Protein AF-A0A024TA11-F1 (afdb_monomer_lite)

Foldseek 3Di:
DDDDPDDDDDDDDPDDDPDDPPDPPPPPDDDPVPPDDDDPPVCRVVVVVVVVVVVVVCVVVPDPPDDDPDDDPVVVVVLVPADADVPRHGDDPVVVVVVVVVVVVVVVVVVVVVVVPPD

InterPro domains:
  IPR001289 Nuclear transcription factor Y subunit A [PF02045] (14-103)
  IPR001289 Nuclear transcription factor Y subunit A [PR00616] (36-58)
  IPR001289 Nuclear transcription factor Y subunit A [PR00616] (67-90)
  IPR001289 Nuclear transcription factor Y subunit A [PS51152] (33-93)
  IPR001289 Nuclear transcription factor Y subunit A [PTHR12632] (4-98)
  IPR001289 Nuclear transcription factor Y subunit A [SM00521] (32-93)

Sequence (119 aa):
MYGNGMMIMPPYMMHSQAMFSRMPLPGGGEMVEEEPVYVNAKQYHRIMVRRQQRAKLEAKLGNARQRKAFLHASRHKHAMRRPRGPGGRFLTKEEIAALDREEAMAAAAHTGSDKEKIV

Structure (mmCIF, N/CA/C/O backbone):
data_AF-A0A024TA11-F1
#
_entry.id   AF-A0A024TA11-F1
#
loop_
_atom_site.group_PDB
_atom_site.id
_atom_site.type_symbol
_atom_site.label_atom_id
_atom_site.label_alt_id
_atom_site.label_comp_id
_atom_site.label_asym_id
_atom_site.label_entity_id
_atom_site.label_seq_id
_atom_site.pdbx_PDB_ins_code
_atom_site.Cartn_x
_atom_site.Cartn_y
_atom_site.Cartn_z
_atom_site.occupancy
_atom_site.B_iso_or_equiv
_atom_site.auth_seq_id
_atom_site.auth_comp_id
_atom_site.auth_asym_id
_atom_site.auth_atom_id
_atom_site.pdbx_PDB_model_num
ATOM 1 N N . MET A 1 1 ? 36.383 -23.263 41.596 1.00 44.88 1 MET A N 1
ATOM 2 C CA . MET A 1 1 ? 35.791 -24.600 41.400 1.00 44.88 1 MET A CA 1
ATOM 3 C C . MET A 1 1 ? 35.291 -24.666 39.963 1.00 44.88 1 MET A C 1
ATOM 5 O O . MET A 1 1 ? 34.337 -23.979 39.641 1.00 44.88 1 MET A O 1
ATOM 9 N N . TYR A 1 2 ? 36.102 -25.336 39.136 1.00 45.59 2 TYR A N 1
ATOM 10 C CA . TYR A 1 2 ? 35.964 -25.862 37.761 1.00 45.59 2 TYR A CA 1
ATOM 11 C C . TYR A 1 2 ? 34.614 -25.640 37.039 1.00 45.59 2 TYR A C 1
ATOM 13 O O . TYR A 1 2 ? 33.568 -25.847 37.630 1.00 45.59 2 TYR A O 1
ATOM 21 N N . GLY A 1 3 ? 34.525 -25.257 35.763 1.00 46.50 3 GLY A N 1
ATOM 22 C CA . GLY A 1 3 ? 35.442 -25.473 34.644 1.00 46.50 3 GLY A CA 1
ATOM 23 C C . GLY A 1 3 ? 34.775 -26.364 33.579 1.00 46.50 3 GLY A C 1
ATOM 24 O O . GLY A 1 3 ? 34.447 -27.504 33.870 1.00 46.50 3 GLY A O 1
ATOM 25 N N . ASN A 1 4 ? 34.656 -25.831 32.356 1.00 45.31 4 ASN A N 1
ATOM 26 C CA . ASN A 1 4 ? 34.521 -26.504 31.052 1.00 45.31 4 ASN A CA 1
ATOM 27 C C . ASN A 1 4 ? 33.249 -27.289 30.663 1.00 45.31 4 ASN A C 1
ATOM 29 O O . ASN A 1 4 ? 33.012 -28.413 31.085 1.00 45.31 4 ASN A O 1
ATOM 33 N N . GLY A 1 5 ? 32.583 -26.752 29.632 1.00 44.59 5 GLY A N 1
ATOM 34 C CA . GLY A 1 5 ? 31.814 -27.486 28.619 1.00 44.59 5 GLY A CA 1
ATOM 35 C C . GLY A 1 5 ? 32.224 -27.042 27.208 1.00 44.59 5 GLY A C 1
ATOM 36 O O . GLY A 1 5 ? 31.391 -26.617 26.416 1.00 44.59 5 GLY A O 1
ATOM 37 N N . MET A 1 6 ? 33.534 -27.053 26.940 1.00 45.78 6 MET A N 1
ATOM 38 C CA . MET A 1 6 ? 34.145 -26.804 25.631 1.00 45.78 6 MET A CA 1
ATOM 39 C C . MET A 1 6 ? 33.762 -27.952 24.679 1.00 45.78 6 MET A C 1
ATOM 41 O O . MET A 1 6 ? 34.225 -29.076 24.867 1.00 45.78 6 MET A O 1
ATOM 45 N N . MET A 1 7 ? 32.926 -27.699 23.665 1.00 49.62 7 MET A N 1
ATOM 46 C CA . MET A 1 7 ? 32.735 -28.649 22.562 1.00 49.62 7 MET A CA 1
ATOM 47 C C . MET A 1 7 ? 33.995 -28.665 21.694 1.00 49.62 7 MET A C 1
ATOM 49 O O . MET A 1 7 ? 34.288 -27.720 20.964 1.00 49.62 7 MET A O 1
ATOM 53 N N . ILE A 1 8 ? 34.736 -29.763 21.801 1.00 59.53 8 ILE A N 1
ATOM 54 C CA . ILE A 1 8 ? 35.884 -30.111 20.971 1.00 59.53 8 ILE A CA 1
ATOM 55 C C . ILE A 1 8 ? 35.341 -30.674 19.650 1.00 59.53 8 ILE A C 1
ATOM 57 O O . ILE A 1 8 ? 34.831 -31.791 19.614 1.00 59.53 8 ILE A O 1
ATOM 61 N N . MET A 1 9 ? 35.434 -29.902 18.566 1.00 56.62 9 MET A N 1
ATOM 62 C CA . MET A 1 9 ? 35.312 -30.428 17.201 1.00 56.62 9 MET A CA 1
ATOM 63 C C . MET A 1 9 ? 36.672 -31.011 16.783 1.00 56.62 9 MET A C 1
ATOM 65 O O . MET A 1 9 ? 37.667 -30.284 16.853 1.00 56.62 9 MET A O 1
ATOM 69 N N . PRO A 1 10 ? 36.766 -32.293 16.376 1.00 57.34 10 PRO A N 1
ATOM 70 C CA . PRO A 1 10 ? 38.031 -32.878 15.966 1.00 57.34 10 PRO A CA 1
ATOM 71 C C . PRO A 1 10 ? 38.489 -32.340 14.599 1.00 57.34 10 PRO A C 1
ATOM 73 O O . PRO A 1 10 ? 37.654 -32.040 13.742 1.00 57.34 10 PRO A O 1
ATOM 76 N N . PRO A 1 11 ? 39.811 -32.246 14.369 1.00 57.31 11 PRO A N 1
ATOM 77 C CA . PRO A 1 11 ? 40.395 -31.530 13.250 1.00 57.31 11 PRO A CA 1
ATOM 78 C C . PRO A 1 11 ? 40.845 -32.504 12.156 1.00 57.31 11 PRO A C 1
ATOM 80 O O . PRO A 1 11 ? 41.817 -33.230 12.329 1.00 57.31 11 PRO A O 1
ATOM 83 N N . TYR A 1 12 ? 40.195 -32.483 10.998 1.00 57.19 12 TYR A N 1
ATOM 84 C CA . TYR A 1 12 ? 40.871 -32.758 9.731 1.00 57.19 12 TYR A CA 1
ATOM 85 C C . TYR A 1 12 ? 40.058 -32.141 8.592 1.00 57.19 12 TYR A C 1
ATOM 87 O O . TYR A 1 12 ? 38.910 -32.495 8.372 1.00 57.19 12 TYR A O 1
ATOM 95 N N . MET A 1 13 ? 40.670 -31.150 7.946 1.00 55.53 13 MET A N 1
ATOM 96 C CA . MET A 1 13 ? 40.450 -30.602 6.597 1.00 55.53 13 MET A CA 1
ATOM 97 C C . MET A 1 13 ? 40.959 -29.146 6.593 1.00 55.53 13 MET A C 1
ATOM 99 O O . MET A 1 13 ? 40.252 -28.207 6.252 1.00 55.53 13 MET A O 1
ATOM 103 N N . MET A 1 14 ? 42.233 -28.950 6.967 1.00 52.94 14 MET A N 1
ATOM 104 C CA . MET A 1 14 ? 43.030 -27.901 6.329 1.00 52.94 14 MET A CA 1
ATOM 105 C C . MET A 1 14 ? 43.464 -28.461 4.979 1.00 52.94 14 MET A C 1
ATOM 107 O O . MET A 1 14 ? 44.432 -29.209 4.914 1.00 52.94 14 MET A O 1
ATOM 111 N N . HIS A 1 15 ? 42.750 -28.114 3.915 1.00 48.31 15 HIS A N 1
ATOM 112 C CA . HIS A 1 15 ? 43.336 -28.079 2.584 1.00 48.31 15 HIS A CA 1
ATOM 113 C C . HIS A 1 15 ? 42.946 -26.763 1.916 1.00 48.31 15 HIS A C 1
ATOM 115 O O . HIS A 1 15 ? 41.808 -26.548 1.515 1.00 48.31 15 HIS A O 1
ATOM 121 N N . SER A 1 16 ? 43.979 -25.929 1.796 1.00 51.56 16 SER A N 1
ATOM 122 C CA . SER A 1 16 ? 44.259 -25.039 0.669 1.00 51.56 16 SER A CA 1
ATOM 123 C C . SER A 1 16 ? 43.421 -23.765 0.471 1.00 51.56 16 SER A C 1
ATOM 125 O O . SER A 1 16 ? 42.220 -23.787 0.234 1.00 51.56 16 SER A O 1
ATOM 127 N N . GLN A 1 17 ? 44.174 -22.658 0.449 1.00 46.00 17 GLN A N 1
ATOM 128 C CA . GLN A 1 17 ? 43.888 -21.332 -0.108 1.00 46.00 17 GLN A CA 1
ATOM 129 C C . GLN A 1 17 ? 42.929 -20.391 0.646 1.00 46.00 17 GLN A C 1
ATOM 131 O O . GLN A 1 17 ? 41.815 -20.090 0.225 1.00 46.00 17 GLN A O 1
ATOM 136 N N . ALA A 1 18 ? 43.485 -19.713 1.653 1.00 52.66 18 ALA A N 1
ATOM 137 C CA . ALA A 1 18 ? 43.263 -18.276 1.789 1.00 52.66 18 ALA A CA 1
ATOM 138 C C . ALA A 1 18 ? 44.078 -17.555 0.700 1.00 52.66 18 ALA A C 1
ATOM 140 O O . ALA A 1 18 ? 45.277 -17.402 0.886 1.00 52.66 18 ALA A O 1
ATOM 141 N N . MET A 1 19 ? 43.467 -17.160 -0.428 1.00 49.72 19 MET A N 1
ATOM 142 C CA . MET A 1 19 ? 44.061 -16.215 -1.404 1.00 49.72 19 MET A CA 1
ATOM 143 C C . MET A 1 19 ? 43.034 -15.467 -2.272 1.00 49.72 19 MET A C 1
ATOM 145 O O . MET A 1 19 ? 43.355 -15.030 -3.370 1.00 49.72 19 MET A O 1
ATOM 149 N N . PHE A 1 20 ? 41.811 -15.234 -1.794 1.00 46.00 20 PHE A N 1
ATOM 150 C CA . PHE A 1 20 ? 40.923 -14.284 -2.473 1.00 46.00 20 PHE A CA 1
ATOM 151 C C . PHE A 1 20 ? 40.394 -13.254 -1.483 1.00 46.00 20 PHE A C 1
ATOM 153 O O . PHE A 1 20 ? 39.227 -13.260 -1.096 1.00 46.00 20 PHE A O 1
ATOM 160 N N . SER A 1 21 ? 41.275 -12.319 -1.105 1.00 46.00 21 SER A N 1
ATOM 161 C CA . SER A 1 21 ? 40.831 -10.944 -0.878 1.00 46.00 21 SER A CA 1
ATOM 162 C C . SER A 1 21 ? 39.932 -10.579 -2.052 1.00 46.00 21 SER A C 1
ATOM 164 O O . SER A 1 21 ? 40.380 -10.610 -3.199 1.00 46.00 21 SER A O 1
ATOM 166 N N . ARG A 1 22 ? 38.653 -10.294 -1.789 1.00 53.09 22 ARG A N 1
ATOM 167 C CA . ARG A 1 22 ? 37.758 -9.710 -2.790 1.00 53.09 22 ARG A CA 1
ATOM 168 C C . ARG A 1 22 ? 38.334 -8.351 -3.162 1.00 53.09 22 ARG A C 1
ATOM 170 O O . ARG A 1 22 ? 38.061 -7.351 -2.506 1.00 53.09 22 ARG A O 1
ATOM 177 N N . MET A 1 23 ? 39.181 -8.348 -4.182 1.00 58.03 23 MET A N 1
ATOM 178 C CA . MET A 1 23 ? 39.627 -7.149 -4.858 1.00 58.03 23 MET A CA 1
ATOM 179 C C . MET A 1 23 ? 38.356 -6.431 -5.333 1.00 58.03 23 MET A C 1
ATOM 181 O O . MET A 1 23 ? 37.511 -7.077 -5.965 1.00 58.03 23 MET A O 1
ATOM 185 N N . PRO A 1 24 ? 38.142 -5.150 -4.993 1.00 53.91 24 PRO A N 1
ATOM 186 C CA . PRO A 1 24 ? 37.072 -4.397 -5.615 1.00 53.91 24 PRO A CA 1
ATOM 187 C C . PRO A 1 24 ? 37.418 -4.331 -7.101 1.00 53.91 24 PRO A C 1
ATOM 189 O O . PRO A 1 24 ? 38.430 -3.746 -7.483 1.00 53.91 24 PRO A O 1
ATOM 192 N N . LEU A 1 25 ? 36.623 -5.024 -7.917 1.00 54.84 25 LEU A N 1
ATOM 193 C CA . LEU A 1 25 ? 36.731 -4.992 -9.369 1.00 54.84 25 LEU A CA 1
ATOM 194 C C . LEU A 1 25 ? 36.813 -3.523 -9.822 1.00 54.84 25 LEU A C 1
ATOM 196 O O . LEU A 1 25 ? 35.896 -2.754 -9.509 1.00 54.84 25 LEU A O 1
ATOM 200 N N . PRO A 1 26 ? 37.872 -3.116 -10.548 1.00 48.50 26 PRO A N 1
ATOM 201 C CA . PRO A 1 26 ? 37.914 -1.822 -11.207 1.00 48.50 26 PRO A CA 1
ATOM 202 C C . PRO A 1 26 ? 36.966 -1.899 -12.407 1.00 48.50 26 PRO A C 1
ATOM 204 O O . PRO A 1 26 ? 37.343 -2.244 -13.517 1.00 48.50 26 PRO A O 1
ATOM 207 N N . GLY A 1 27 ? 35.689 -1.667 -12.130 1.00 49.38 27 GLY A N 1
ATOM 208 C CA . GLY A 1 27 ? 34.593 -1.683 -13.097 1.00 49.38 27 GLY A CA 1
ATOM 209 C C . GLY A 1 27 ? 33.418 -0.879 -12.559 1.00 49.38 27 GLY A C 1
ATOM 210 O O . GLY A 1 27 ? 32.260 -1.280 -12.660 1.00 49.38 27 GLY A O 1
ATOM 211 N N . GLY A 1 28 ? 33.734 0.224 -11.878 1.00 47.22 28 GLY A N 1
ATOM 212 C CA . GLY A 1 28 ? 32.766 1.206 -11.427 1.00 47.22 28 GLY A CA 1
ATOM 213 C C . GLY A 1 28 ? 32.187 1.935 -12.629 1.00 47.22 28 GLY A C 1
ATOM 214 O O . GLY A 1 28 ? 32.701 2.970 -13.022 1.00 47.22 28 GLY A O 1
ATOM 215 N N . GLY A 1 29 ? 31.103 1.384 -13.170 1.00 50.97 29 GLY A N 1
ATOM 216 C CA . GLY A 1 29 ? 30.192 2.092 -14.056 1.00 50.97 29 GLY A CA 1
ATOM 217 C C . GLY A 1 29 ? 30.607 2.111 -15.515 1.00 50.97 29 GLY A C 1
ATOM 218 O O . GLY A 1 29 ? 31.027 3.141 -16.000 1.00 50.97 29 GLY A O 1
ATOM 219 N N . GLU A 1 30 ? 30.368 1.020 -16.232 1.00 45.06 30 GLU A N 1
ATOM 220 C CA . GLU A 1 30 ? 30.026 1.059 -17.654 1.00 45.06 30 GLU A CA 1
ATOM 221 C C . GLU A 1 30 ? 29.525 -0.330 -18.047 1.00 45.06 30 GLU A C 1
ATOM 223 O O . GLU A 1 30 ? 30.221 -1.319 -17.864 1.00 45.06 30 GLU A O 1
ATOM 228 N N . MET A 1 31 ? 28.256 -0.390 -18.463 1.00 44.59 31 MET A N 1
ATOM 229 C CA . MET A 1 31 ? 27.666 -1.444 -19.293 1.00 44.59 31 MET A CA 1
ATOM 230 C C . MET A 1 31 ? 28.273 -2.842 -19.087 1.00 44.59 31 MET A C 1
ATOM 232 O O . MET A 1 31 ? 29.079 -3.296 -19.891 1.00 44.59 31 MET A O 1
ATOM 236 N N . VAL A 1 32 ? 27.837 -3.564 -18.048 1.00 49.38 32 VAL A N 1
ATOM 237 C CA . VAL A 1 32 ? 27.921 -5.028 -18.108 1.00 49.38 32 VAL A CA 1
ATOM 238 C C . VAL A 1 32 ? 27.118 -5.415 -19.347 1.00 49.38 32 VAL A C 1
ATOM 240 O O . VAL A 1 32 ? 25.889 -5.306 -19.338 1.00 49.38 32 VAL A O 1
ATOM 243 N N . GLU A 1 33 ? 27.807 -5.769 -20.431 1.00 53.03 33 GLU A N 1
ATOM 244 C CA . GLU A 1 33 ? 27.232 -6.501 -21.554 1.00 53.03 33 GLU A CA 1
ATOM 245 C C . GLU A 1 33 ? 26.778 -7.848 -20.986 1.00 53.03 33 GLU A C 1
ATOM 247 O O . GLU A 1 33 ? 27.498 -8.841 -20.986 1.00 53.03 33 GLU A O 1
ATOM 252 N N . GLU A 1 34 ? 25.599 -7.832 -20.360 1.00 57.03 34 GLU A N 1
ATOM 253 C CA . GLU A 1 34 ? 24.873 -9.017 -19.931 1.00 57.03 34 GLU A CA 1
ATOM 254 C C . GLU A 1 34 ? 24.704 -9.853 -21.200 1.00 57.03 34 GLU A C 1
ATOM 256 O O . GLU A 1 34 ? 24.037 -9.410 -22.139 1.00 57.03 34 GLU A O 1
ATOM 261 N N . GLU A 1 35 ? 25.386 -11.002 -21.246 1.00 58.50 35 GLU A N 1
ATOM 262 C CA . GLU A 1 35 ? 25.350 -11.960 -22.352 1.00 58.50 35 GLU A CA 1
ATOM 263 C C . GLU A 1 35 ? 23.914 -12.042 -22.904 1.00 58.50 35 GLU A C 1
ATOM 265 O O . GLU A 1 35 ? 22.984 -12.225 -22.104 1.00 58.50 35 GLU A O 1
ATOM 270 N N . PRO A 1 36 ? 23.672 -11.844 -24.219 1.00 72.19 36 PRO A N 1
ATOM 271 C CA . PRO A 1 36 ? 22.312 -11.743 -24.724 1.00 72.19 36 PRO A CA 1
ATOM 272 C C . PRO A 1 36 ? 21.582 -13.070 -24.520 1.00 72.19 36 PRO A C 1
ATOM 274 O O . PRO A 1 36 ? 21.702 -14.005 -25.310 1.00 72.19 36 PRO A O 1
ATOM 277 N N . VAL A 1 37 ? 20.780 -13.148 -23.459 1.00 74.81 37 VAL A N 1
ATOM 278 C CA . VAL A 1 37 ? 19.812 -14.227 -23.284 1.00 74.81 37 VAL A CA 1
ATOM 279 C C . VAL A 1 37 ? 18.916 -14.204 -24.514 1.00 74.81 37 VAL A C 1
ATOM 281 O O . VAL A 1 37 ? 18.319 -13.168 -24.827 1.00 74.81 37 VAL A O 1
ATOM 284 N N . TYR A 1 38 ? 18.829 -15.328 -25.225 1.00 86.81 38 TYR A N 1
ATOM 285 C CA . TYR A 1 38 ? 17.957 -15.422 -26.386 1.00 86.81 38 TYR A CA 1
ATOM 286 C C . TYR A 1 38 ? 16.512 -15.198 -25.937 1.00 86.81 38 TYR A C 1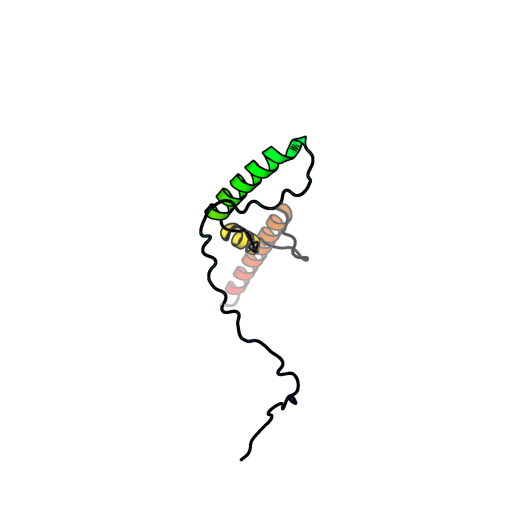
ATOM 288 O O . TYR A 1 38 ? 15.915 -15.990 -25.208 1.00 86.81 38 TYR A O 1
ATOM 296 N N . VAL A 1 39 ? 15.969 -14.059 -26.348 1.00 91.62 39 VAL A N 1
ATOM 297 C CA . VAL A 1 39 ? 14.595 -13.642 -26.084 1.00 91.62 39 VAL A CA 1
ATOM 298 C C . VAL A 1 39 ? 13.858 -13.507 -27.407 1.00 91.62 39 VAL A C 1
ATOM 300 O O . VAL A 1 39 ? 14.440 -13.594 -28.486 1.00 91.62 39 VAL A O 1
ATOM 303 N N . ASN A 1 40 ? 12.554 -13.252 -27.344 1.00 94.19 40 ASN A N 1
ATOM 304 C CA . ASN A 1 40 ? 11.779 -12.973 -28.544 1.00 94.19 40 ASN A CA 1
ATOM 305 C C . ASN A 1 40 ? 12.383 -11.782 -29.312 1.00 94.19 40 ASN A C 1
ATOM 307 O O . ASN A 1 40 ? 12.540 -10.689 -28.756 1.00 94.19 40 ASN A O 1
ATOM 311 N N . ALA A 1 41 ? 12.651 -11.987 -30.604 1.00 90.00 41 ALA A N 1
ATOM 312 C CA . ALA A 1 41 ? 13.251 -10.995 -31.491 1.00 90.00 41 ALA A CA 1
ATOM 313 C C . ALA A 1 41 ? 12.527 -9.636 -31.459 1.00 90.00 41 ALA A C 1
ATOM 315 O O . ALA A 1 41 ? 13.165 -8.586 -31.474 1.00 90.00 41 ALA A O 1
ATOM 316 N N . LYS A 1 42 ? 11.194 -9.630 -31.321 1.00 95.19 42 LYS A N 1
ATOM 317 C CA . LYS A 1 42 ? 10.393 -8.393 -31.272 1.00 95.19 42 LYS A CA 1
ATOM 318 C C . LYS A 1 42 ? 10.551 -7.608 -29.967 1.00 95.19 42 LYS A C 1
ATOM 320 O O . LYS A 1 42 ? 10.159 -6.446 -29.898 1.00 95.19 42 LYS A O 1
ATOM 325 N N . GLN A 1 43 ? 11.067 -8.235 -28.912 1.00 94.25 43 GLN A N 1
ATOM 326 C CA . GLN A 1 43 ? 11.075 -7.673 -27.562 1.00 94.25 43 GLN A CA 1
ATOM 327 C C . GLN A 1 43 ? 12.462 -7.228 -27.095 1.00 94.25 43 GLN A C 1
ATOM 329 O O . GLN A 1 43 ? 12.529 -6.377 -26.210 1.00 94.25 43 GLN A O 1
ATOM 334 N N . TYR A 1 44 ? 13.545 -7.745 -27.688 1.00 93.19 44 TYR A N 1
ATOM 335 C CA . TYR A 1 44 ? 14.930 -7.532 -27.240 1.00 93.19 44 TYR A CA 1
ATOM 336 C C . TYR A 1 44 ? 15.247 -6.068 -26.889 1.00 93.19 44 TYR A C 1
ATOM 338 O O . TYR A 1 44 ? 15.554 -5.742 -25.739 1.00 93.19 44 TYR A O 1
ATOM 346 N N . HIS A 1 45 ? 15.056 -5.155 -27.845 1.00 93.06 45 HIS A N 1
ATOM 347 C CA . HIS A 1 45 ? 15.353 -3.737 -27.642 1.00 93.06 45 HIS A CA 1
ATOM 348 C C . HIS A 1 45 ? 14.480 -3.105 -26.542 1.00 93.06 45 HIS A C 1
ATOM 350 O O . HIS A 1 45 ? 14.957 -2.356 -25.687 1.00 93.06 45 HIS A O 1
ATOM 356 N N . ARG A 1 46 ? 13.185 -3.446 -26.494 1.00 96.38 46 ARG A N 1
ATOM 357 C CA . ARG A 1 46 ? 12.270 -2.943 -25.456 1.00 96.38 46 ARG A CA 1
ATOM 358 C C . ARG A 1 46 ? 12.624 -3.461 -24.067 1.00 96.38 46 ARG A C 1
ATOM 360 O O . ARG A 1 46 ? 12.528 -2.689 -23.112 1.00 96.38 46 ARG A O 1
ATOM 367 N N . ILE A 1 47 ? 13.040 -4.721 -23.952 1.00 93.69 47 ILE A N 1
ATOM 368 C CA . ILE A 1 47 ? 13.505 -5.319 -22.696 1.00 93.69 47 ILE A CA 1
ATOM 369 C C . ILE A 1 47 ? 14.722 -4.550 -22.184 1.00 93.69 47 ILE A C 1
ATOM 371 O O . ILE A 1 47 ? 14.726 -4.142 -21.021 1.00 93.69 47 ILE A O 1
ATOM 375 N N . MET A 1 48 ? 15.702 -4.280 -23.048 1.00 91.19 48 MET A N 1
ATOM 376 C CA . MET A 1 48 ? 16.907 -3.536 -22.681 1.00 91.19 48 MET A CA 1
ATOM 377 C C . MET A 1 48 ? 16.571 -2.130 -22.159 1.00 91.19 48 MET A C 1
ATOM 379 O O . MET A 1 48 ? 16.981 -1.759 -21.057 1.00 91.19 48 MET A O 1
ATOM 383 N N . VAL A 1 49 ? 15.709 -1.386 -22.863 1.00 94.88 49 VAL A N 1
ATOM 384 C CA . VAL A 1 49 ? 15.283 -0.053 -22.402 1.00 94.88 49 VAL A CA 1
ATOM 385 C C . VAL A 1 49 ? 14.528 -0.125 -21.066 1.00 94.88 49 VAL A C 1
ATOM 387 O O . VAL A 1 49 ? 14.748 0.696 -20.174 1.00 94.88 49 VAL A O 1
ATOM 390 N N . ARG A 1 50 ? 13.649 -1.117 -20.877 1.00 96.06 50 ARG A N 1
ATOM 391 C CA . ARG A 1 50 ? 12.889 -1.288 -19.624 1.00 96.06 50 ARG A CA 1
ATOM 392 C C . ARG A 1 50 ? 13.788 -1.672 -18.449 1.00 96.06 50 ARG A C 1
ATOM 394 O O . ARG A 1 50 ? 13.504 -1.252 -17.329 1.00 96.06 50 ARG A O 1
ATOM 401 N N . ARG A 1 51 ? 14.864 -2.433 -18.677 1.00 93.12 51 ARG A N 1
ATOM 402 C CA . ARG A 1 51 ? 15.884 -2.733 -17.655 1.00 93.12 51 ARG A CA 1
ATOM 403 C C . ARG A 1 51 ? 16.570 -1.456 -17.181 1.00 93.12 51 ARG A C 1
ATOM 405 O O . ARG A 1 51 ? 16.556 -1.191 -15.985 1.00 93.12 51 ARG A O 1
ATOM 412 N N . GLN A 1 52 ? 17.036 -0.614 -18.103 1.00 93.31 52 GLN A N 1
ATOM 413 C CA . GLN A 1 52 ? 17.629 0.683 -17.759 1.00 93.31 52 GLN A CA 1
ATOM 414 C C . GLN A 1 52 ? 16.644 1.586 -16.996 1.00 93.31 52 GLN A C 1
ATOM 416 O O . GLN A 1 52 ? 17.019 2.237 -16.022 1.00 93.31 52 GLN A O 1
ATOM 421 N N . GLN A 1 53 ? 15.368 1.614 -17.400 1.00 93.69 53 GLN A N 1
ATOM 422 C CA . GLN A 1 53 ? 14.328 2.375 -16.696 1.00 93.69 53 GLN A CA 1
ATOM 423 C C . GLN A 1 53 ? 14.076 1.850 -15.277 1.00 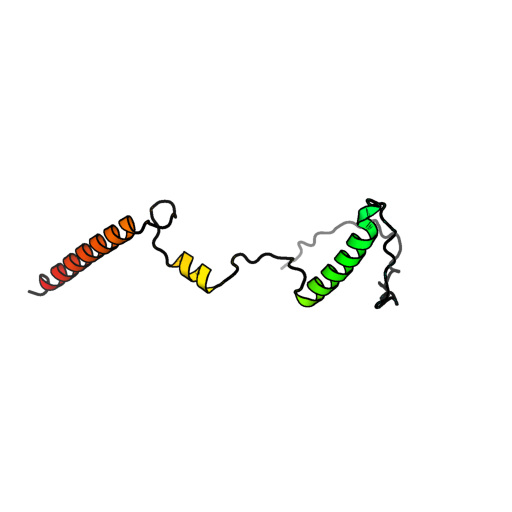93.69 53 GLN A C 1
ATOM 425 O O . GLN A 1 53 ? 13.985 2.651 -14.349 1.00 93.69 53 GLN A O 1
ATOM 430 N N . ARG A 1 54 ? 13.988 0.524 -15.095 1.00 92.88 54 ARG A N 1
ATOM 431 C CA . ARG A 1 54 ? 13.840 -0.091 -13.769 1.00 92.88 54 ARG A CA 1
ATOM 432 C C . ARG A 1 54 ? 15.048 0.180 -12.886 1.00 92.88 54 ARG A C 1
ATOM 434 O O . ARG A 1 54 ? 14.844 0.662 -11.785 1.00 92.88 54 ARG A O 1
ATOM 441 N N . ALA A 1 55 ? 16.269 0.010 -13.393 1.00 90.69 55 ALA A N 1
ATOM 442 C CA . ALA A 1 55 ? 17.490 0.319 -12.648 1.00 90.69 55 ALA A CA 1
ATOM 443 C C . ALA A 1 55 ? 17.510 1.783 -12.166 1.00 90.69 55 ALA A C 1
ATOM 445 O O . ALA A 1 55 ? 17.794 2.056 -11.002 1.00 90.69 55 ALA A O 1
ATOM 446 N N . LYS A 1 56 ? 17.109 2.731 -13.027 1.00 91.12 56 LYS A N 1
ATOM 447 C CA . LYS A 1 56 ? 16.963 4.150 -12.657 1.00 91.12 56 LYS A CA 1
ATOM 448 C C . LYS A 1 56 ? 15.883 4.383 -11.593 1.00 91.12 56 LYS A C 1
ATOM 450 O O . LYS A 1 56 ? 16.057 5.250 -10.743 1.00 91.12 56 LYS A O 1
ATOM 455 N N . LEU A 1 57 ? 14.760 3.665 -11.646 1.00 89.19 57 LEU A N 1
ATOM 456 C CA . LEU A 1 57 ? 13.682 3.786 -10.656 1.00 89.19 57 LEU A CA 1
ATOM 457 C C . LEU A 1 57 ? 14.045 3.127 -9.322 1.00 89.19 57 LEU A C 1
ATOM 459 O O . LEU A 1 57 ? 13.786 3.713 -8.279 1.00 89.19 57 LEU A O 1
ATOM 463 N N . GLU A 1 58 ? 14.679 1.960 -9.346 1.00 87.31 58 GLU A N 1
ATOM 464 C CA . GLU A 1 58 ? 15.154 1.234 -8.165 1.00 87.31 58 GLU A CA 1
ATOM 465 C C . GLU A 1 58 ? 16.259 2.008 -7.439 1.00 87.31 58 GLU A C 1
ATOM 467 O O . GLU A 1 58 ? 16.246 2.066 -6.212 1.00 87.31 58 GLU A O 1
ATOM 472 N N . ALA A 1 59 ? 17.152 2.683 -8.172 1.00 85.62 59 ALA A N 1
ATOM 473 C CA . ALA A 1 59 ? 18.135 3.595 -7.584 1.00 85.62 59 ALA A CA 1
ATOM 474 C C . ALA A 1 59 ? 17.481 4.799 -6.877 1.00 85.62 59 ALA A C 1
ATOM 476 O O . ALA A 1 59 ? 18.003 5.280 -5.877 1.00 85.62 59 ALA A O 1
ATOM 477 N N . LYS A 1 60 ? 16.331 5.280 -7.375 1.00 85.19 60 LYS A N 1
ATOM 478 C CA . LYS A 1 60 ? 15.597 6.420 -6.794 1.00 85.19 60 LYS A CA 1
ATOM 479 C C . LYS A 1 60 ? 14.705 6.034 -5.613 1.00 85.19 60 LYS A C 1
ATOM 481 O O . LYS A 1 60 ? 14.658 6.752 -4.623 1.00 85.19 60 LYS A O 1
ATOM 486 N N . LEU A 1 61 ? 13.944 4.950 -5.747 1.00 80.44 61 LEU A N 1
ATOM 487 C CA . LEU A 1 61 ? 12.921 4.524 -4.783 1.00 80.44 61 LEU A CA 1
ATOM 488 C C . LEU A 1 61 ? 13.435 3.482 -3.780 1.00 80.44 61 LEU A C 1
ATOM 490 O O . LEU A 1 61 ? 12.748 3.191 -2.802 1.00 80.44 61 LEU A O 1
ATOM 494 N N . GLY A 1 62 ? 14.630 2.934 -4.007 1.00 73.94 62 GLY A N 1
ATOM 495 C CA . GLY A 1 62 ? 15.154 1.797 -3.266 1.00 73.94 62 GLY A CA 1
ATOM 496 C C . GLY A 1 62 ? 14.454 0.493 -3.653 1.00 73.94 62 GLY A C 1
ATOM 497 O O . GLY A 1 62 ? 13.281 0.452 -4.029 1.00 73.94 62 GLY A O 1
ATOM 498 N N . ASN A 1 63 ? 15.179 -0.617 -3.546 1.00 65.69 63 ASN A N 1
ATOM 499 C CA . ASN A 1 63 ? 14.597 -1.942 -3.718 1.00 65.69 63 ASN A CA 1
ATOM 500 C C . ASN A 1 63 ? 13.543 -2.187 -2.626 1.00 65.69 63 ASN A C 1
ATOM 502 O O . ASN A 1 63 ? 13.880 -2.225 -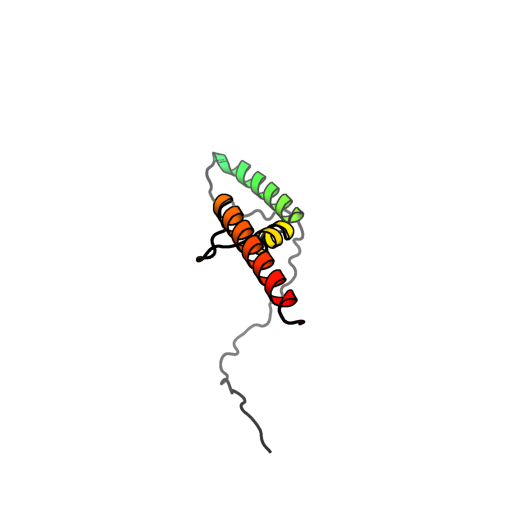1.443 1.00 65.69 63 ASN A O 1
ATOM 506 N N . ALA A 1 64 ? 12.280 -2.398 -3.016 1.00 65.00 64 ALA A N 1
ATOM 507 C CA . ALA A 1 64 ? 11.143 -2.681 -2.129 1.00 65.00 64 ALA A CA 1
ATOM 508 C C . ALA A 1 64 ? 11.221 -4.088 -1.489 1.00 65.00 64 ALA A C 1
ATOM 510 O O . ALA A 1 64 ? 10.278 -4.875 -1.552 1.00 65.00 64 ALA A O 1
ATOM 511 N N . ARG A 1 65 ? 12.376 -4.441 -0.915 1.00 64.19 65 ARG A N 1
ATOM 512 C CA . ARG A 1 65 ? 12.730 -5.807 -0.507 1.00 64.19 65 ARG A CA 1
ATOM 513 C C . ARG A 1 65 ? 11.985 -6.304 0.731 1.00 64.19 65 ARG A C 1
ATOM 515 O O . ARG A 1 65 ? 11.919 -7.512 0.917 1.00 64.19 65 ARG A O 1
ATOM 522 N N . GLN A 1 66 ? 11.355 -5.431 1.520 1.00 77.06 66 GLN A N 1
ATOM 523 C CA . GLN A 1 66 ? 10.431 -5.848 2.578 1.00 77.06 66 GLN A CA 1
ATOM 524 C C . GLN A 1 66 ? 9.154 -5.009 2.558 1.00 77.06 66 GLN A C 1
ATOM 526 O O . GLN A 1 66 ? 9.170 -3.789 2.732 1.00 77.06 66 GLN A O 1
ATOM 531 N N . ARG A 1 67 ? 8.021 -5.681 2.335 1.00 87.56 67 ARG A N 1
ATOM 532 C CA . ARG A 1 67 ? 6.695 -5.068 2.456 1.00 87.56 67 ARG A CA 1
ATOM 533 C C . ARG A 1 67 ? 6.445 -4.727 3.925 1.00 87.56 67 ARG A C 1
ATOM 535 O O . ARG A 1 67 ? 6.669 -5.555 4.801 1.00 87.56 67 ARG A O 1
ATOM 542 N N . LYS A 1 68 ? 5.955 -3.516 4.190 1.00 90.12 68 LYS A N 1
ATOM 543 C CA . LYS A 1 68 ? 5.538 -3.107 5.539 1.00 90.12 68 LYS A CA 1
ATOM 544 C C . LYS A 1 68 ? 4.267 -3.864 5.939 1.00 90.12 68 LYS A C 1
ATOM 546 O O . LYS A 1 68 ? 3.400 -4.072 5.093 1.00 90.12 68 LYS A O 1
ATOM 551 N N . ALA A 1 69 ? 4.120 -4.192 7.225 1.00 93.94 69 ALA A N 1
ATOM 552 C CA . ALA A 1 69 ? 2.897 -4.804 7.765 1.00 93.94 69 ALA A CA 1
ATOM 553 C C . ALA A 1 69 ? 1.644 -3.938 7.515 1.00 93.94 69 ALA A C 1
ATOM 555 O O . ALA A 1 69 ? 0.551 -4.446 7.284 1.00 93.94 69 ALA A O 1
ATOM 556 N N . PHE A 1 70 ? 1.811 -2.615 7.518 1.00 94.69 70 PHE A N 1
ATOM 557 C CA . PHE A 1 70 ? 0.807 -1.645 7.098 1.00 94.69 70 PHE A CA 1
ATOM 558 C C . PHE A 1 70 ? 1.480 -0.504 6.333 1.00 94.69 70 PHE A C 1
ATOM 560 O O . PHE A 1 70 ? 2.626 -0.143 6.601 1.00 94.69 70 PHE A O 1
ATOM 567 N N . LEU A 1 71 ? 0.759 0.097 5.385 1.00 94.88 71 LEU A N 1
ATOM 568 C CA . LEU A 1 71 ? 1.297 1.201 4.586 1.00 94.88 71 LEU A CA 1
ATOM 569 C C . LEU A 1 71 ? 1.253 2.542 5.335 1.00 94.88 71 LEU A C 1
ATOM 571 O O . LEU A 1 71 ? 2.183 3.339 5.241 1.00 94.88 71 LEU A O 1
ATOM 575 N N . HIS A 1 72 ? 0.182 2.782 6.098 1.00 97.69 72 HIS A N 1
ATOM 576 C CA . HIS A 1 72 ? -0.082 4.068 6.746 1.00 97.69 72 HIS A CA 1
ATOM 577 C C . HIS A 1 72 ? -0.426 3.899 8.228 1.00 97.69 72 HIS A C 1
ATOM 579 O O . HIS A 1 72 ? -1.367 3.182 8.576 1.00 97.69 72 HIS A O 1
ATOM 585 N N . ALA A 1 73 ? 0.289 4.621 9.095 1.00 96.31 73 ALA A N 1
ATOM 586 C CA . ALA A 1 73 ? 0.103 4.550 10.544 1.00 96.31 73 ALA A CA 1
ATOM 587 C C . ALA A 1 73 ? -1.298 5.006 10.991 1.00 96.31 73 ALA A C 1
ATOM 589 O O . ALA A 1 73 ? -1.900 4.385 11.863 1.00 96.31 73 ALA A O 1
ATOM 590 N N . SER A 1 74 ? -1.856 6.053 10.374 1.00 98.00 74 SER A N 1
ATOM 591 C CA . SER A 1 74 ? -3.210 6.540 10.680 1.00 98.00 74 SER A CA 1
ATOM 592 C C . SER A 1 74 ? -4.286 5.494 10.381 1.00 98.00 74 SER A C 1
ATOM 594 O O . SER A 1 74 ? -5.169 5.270 11.206 1.00 98.00 74 SER A O 1
ATOM 596 N N . ARG A 1 75 ? -4.177 4.797 9.241 1.00 98.00 75 ARG A N 1
ATOM 597 C CA . ARG A 1 75 ? -5.101 3.720 8.853 1.00 98.00 75 ARG A CA 1
ATOM 598 C C . ARG A 1 75 ? -5.027 2.539 9.811 1.00 98.00 75 ARG A C 1
ATOM 600 O O . ARG A 1 75 ? -6.065 2.015 10.199 1.00 98.00 75 ARG A O 1
ATOM 607 N N . HIS A 1 76 ? -3.820 2.156 10.222 1.00 98.44 76 HIS A N 1
ATOM 608 C CA . HIS A 1 76 ? -3.633 1.107 11.220 1.00 98.44 76 HIS A CA 1
ATOM 609 C C . HIS A 1 76 ? -4.281 1.492 12.561 1.00 98.44 76 HIS A C 1
ATOM 611 O O . HIS A 1 76 ? -5.101 0.739 13.081 1.00 98.44 76 HIS A O 1
ATOM 617 N N . LYS A 1 77 ? -4.024 2.712 13.060 1.00 98.00 77 LYS A N 1
ATOM 618 C CA . LYS A 1 77 ? -4.674 3.245 14.272 1.00 98.00 77 LYS A CA 1
ATOM 619 C C . LYS A 1 77 ? -6.202 3.284 14.144 1.00 98.00 77 LYS A C 1
ATOM 621 O O . LYS A 1 77 ? -6.899 2.972 15.101 1.00 98.00 77 LYS A O 1
ATOM 626 N N . HIS A 1 78 ? -6.734 3.655 12.978 1.00 97.94 78 HIS A N 1
ATOM 627 C CA . HIS A 1 78 ? -8.175 3.632 12.724 1.00 97.94 78 HIS A CA 1
ATOM 628 C C . HIS A 1 78 ? -8.736 2.206 12.805 1.00 97.94 78 HIS A C 1
ATOM 630 O O . HIS A 1 78 ? -9.693 1.979 13.533 1.00 97.94 78 HI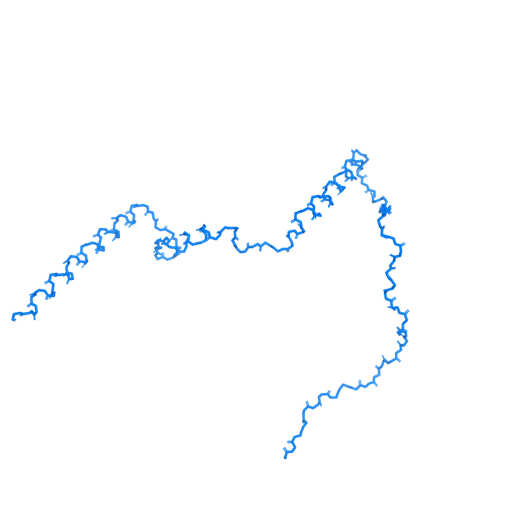S A O 1
ATOM 636 N N . ALA A 1 79 ? -8.109 1.231 12.140 1.00 97.31 79 ALA A N 1
ATOM 637 C CA . ALA A 1 79 ? -8.540 -0.165 12.188 1.00 97.31 79 ALA A CA 1
ATOM 638 C C . ALA A 1 79 ? -8.493 -0.772 13.604 1.00 97.31 79 ALA A C 1
ATOM 640 O O . ALA A 1 79 ? -9.309 -1.638 13.909 1.00 97.31 79 ALA A O 1
ATOM 641 N N . MET A 1 80 ? -7.576 -0.322 1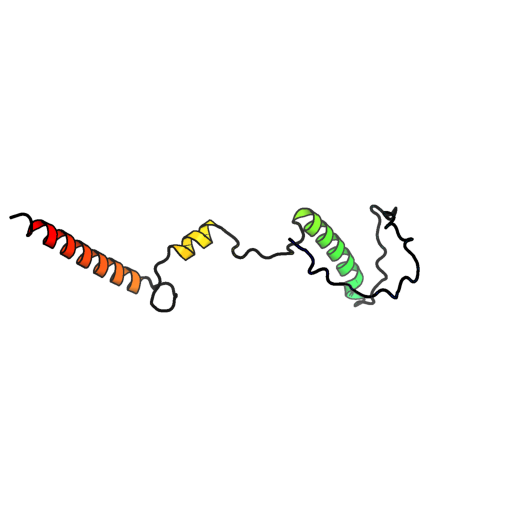4.466 1.00 96.44 80 MET A N 1
ATOM 642 C CA . MET A 1 80 ? -7.499 -0.779 15.860 1.00 96.44 80 MET A CA 1
ATOM 643 C C . MET A 1 80 ? -8.607 -0.210 16.751 1.00 96.44 80 MET A C 1
ATOM 645 O O . MET A 1 80 ? -9.094 -0.925 17.614 1.00 96.44 80 MET A O 1
ATOM 649 N N . ARG A 1 81 ? -9.043 1.038 16.526 1.00 95.56 81 ARG A N 1
ATOM 650 C CA . ARG A 1 81 ? -10.096 1.683 17.338 1.00 95.56 81 ARG A CA 1
ATOM 651 C C . ARG A 1 81 ? -11.524 1.306 16.951 1.00 95.56 81 ARG A C 1
ATOM 653 O O . ARG A 1 81 ? -12.452 1.674 17.656 1.00 95.56 81 ARG A O 1
ATOM 660 N N . ARG A 1 82 ? -11.727 0.659 15.803 1.00 95.00 82 ARG A N 1
ATOM 661 C CA . ARG A 1 82 ? -13.076 0.307 15.347 1.00 95.00 82 ARG A CA 1
ATOM 662 C C . ARG A 1 82 ? -13.684 -0.765 16.258 1.00 95.00 82 ARG A C 1
ATOM 664 O O . ARG A 1 82 ? -12.995 -1.756 16.511 1.00 95.00 82 ARG A O 1
ATOM 671 N N . PRO A 1 83 ? -14.957 -0.620 16.666 1.00 93.62 83 PRO A N 1
ATOM 672 C CA . PRO A 1 83 ? -15.629 -1.620 17.481 1.00 93.62 83 PRO A CA 1
ATOM 673 C C . PRO A 1 83 ? -15.786 -2.922 16.682 1.00 93.62 83 PRO A C 1
ATOM 675 O O . PRO A 1 83 ? -15.975 -2.916 15.454 1.00 93.62 83 PRO A O 1
ATOM 678 N N . ARG A 1 84 ? -15.628 -4.052 17.373 1.00 94.81 84 ARG A N 1
ATOM 679 C CA . ARG A 1 84 ? -15.611 -5.394 16.779 1.00 94.81 84 ARG A CA 1
ATOM 680 C C . ARG A 1 84 ? -16.686 -6.259 17.411 1.00 94.81 84 ARG A C 1
ATOM 682 O O . ARG A 1 84 ? -16.890 -6.197 18.615 1.00 94.81 84 ARG A O 1
ATOM 689 N N . GLY A 1 85 ? -17.324 -7.080 16.586 1.00 92.38 85 GLY A N 1
ATOM 690 C CA . GLY A 1 85 ? -18.260 -8.096 17.047 1.00 92.38 85 GLY A CA 1
ATOM 691 C C . GLY A 1 85 ? -17.547 -9.382 17.481 1.00 92.38 85 GLY A C 1
ATOM 692 O O . GLY A 1 85 ? -16.331 -9.529 17.274 1.00 92.38 85 GLY A O 1
ATOM 693 N N . PRO A 1 86 ? -18.297 -10.351 18.028 1.00 89.56 86 PRO A N 1
ATOM 694 C CA . PRO A 1 86 ? -17.775 -11.684 18.308 1.00 89.56 86 PRO A CA 1
ATOM 695 C C . PRO A 1 86 ? -17.289 -12.317 16.991 1.00 89.56 86 PRO A C 1
ATOM 697 O O . PRO A 1 86 ? -18.036 -12.425 16.022 1.00 89.56 86 PRO A O 1
ATOM 700 N N . GLY A 1 87 ? -15.996 -12.648 16.908 1.00 94.69 87 GLY A N 1
ATOM 701 C CA . GLY A 1 87 ? -15.343 -13.127 15.676 1.00 94.69 87 GLY A CA 1
ATOM 702 C C . GLY A 1 87 ? -14.441 -12.105 14.971 1.00 94.69 87 GLY A C 1
ATOM 703 O O . GLY A 1 87 ? -13.923 -12.376 13.890 1.00 94.69 87 GLY A O 1
ATOM 704 N N . GLY A 1 88 ? -14.229 -10.920 15.554 1.00 94.31 88 GLY A N 1
ATOM 705 C CA . GLY A 1 88 ? -13.193 -9.976 15.114 1.00 94.31 88 GLY A CA 1
ATOM 706 C C . GLY A 1 88 ? -13.534 -9.169 13.858 1.00 94.31 88 GLY A C 1
ATOM 707 O O . GLY A 1 88 ? -12.746 -8.306 13.449 1.00 94.31 88 GLY A O 1
ATOM 708 N N . ARG A 1 89 ? -14.717 -9.388 13.272 1.00 95.31 89 ARG A N 1
ATOM 709 C CA . ARG A 1 89 ? -15.286 -8.537 12.221 1.00 95.31 89 ARG A CA 1
ATOM 710 C C . ARG A 1 89 ? -15.620 -7.167 12.796 1.00 95.31 89 ARG A C 1
ATOM 712 O O . ARG A 1 89 ? -15.974 -7.033 13.964 1.00 95.31 89 ARG A O 1
ATOM 719 N N . PHE A 1 90 ? -15.520 -6.144 11.957 1.00 96.19 90 PHE A N 1
ATOM 720 C CA . PHE A 1 90 ? -16.057 -4.842 12.320 1.00 96.19 90 PHE A CA 1
ATOM 721 C C . PHE A 1 90 ? -17.576 -4.896 12.321 1.00 96.19 90 PHE A C 1
ATOM 723 O O . PHE A 1 90 ? -18.162 -5.497 11.419 1.00 96.19 90 PHE A O 1
ATOM 730 N N . LEU A 1 91 ? -18.177 -4.237 13.303 1.00 94.50 91 LEU A N 1
ATOM 731 C CA . LEU A 1 91 ? -19.623 -4.107 13.377 1.00 94.50 91 LEU A CA 1
ATOM 732 C C . LEU A 1 91 ? -20.143 -3.265 12.210 1.00 94.50 91 LEU A C 1
ATOM 734 O O . LEU A 1 91 ? -19.470 -2.352 11.706 1.00 94.50 91 LEU A O 1
ATOM 738 N N . THR A 1 92 ? -21.336 -3.618 11.756 1.00 93.19 92 THR A N 1
ATOM 739 C CA . THR A 1 92 ? -22.108 -2.824 10.806 1.00 93.19 92 THR A CA 1
ATOM 740 C C . THR A 1 92 ? -22.644 -1.569 11.493 1.00 93.19 92 THR A C 1
ATOM 742 O O . THR A 1 92 ? -22.677 -1.470 12.716 1.00 93.19 92 THR A O 1
ATOM 745 N N . LYS A 1 93 ? -23.058 -0.569 10.708 1.00 88.81 93 LYS A N 1
ATOM 746 C CA . LYS A 1 93 ? -23.562 0.695 11.268 1.00 88.81 93 LYS A CA 1
ATOM 747 C C . LYS A 1 93 ? -24.801 0.493 12.146 1.00 88.81 93 LYS A C 1
ATOM 749 O O . LYS A 1 93 ? -24.949 1.189 13.142 1.00 88.81 93 LYS A O 1
ATOM 754 N N . GLU A 1 94 ? -25.659 -0.451 11.771 1.00 87.44 94 GLU A N 1
ATOM 755 C CA . GLU A 1 94 ? -26.882 -0.785 12.505 1.00 87.44 94 GLU A CA 1
ATOM 756 C C . GLU A 1 94 ? -26.557 -1.416 13.864 1.00 87.44 94 GLU A C 1
ATOM 758 O O . GLU A 1 94 ? -27.108 -0.997 14.879 1.00 87.44 94 GLU A O 1
ATOM 763 N N . GLU A 1 95 ? -25.598 -2.347 13.897 1.00 88.81 95 GLU A N 1
ATOM 764 C CA . GLU A 1 95 ? -25.129 -2.984 15.134 1.00 88.81 95 GLU A CA 1
ATOM 765 C C . GLU A 1 95 ? -24.392 -1.996 16.052 1.00 88.81 95 GLU A C 1
ATOM 767 O O . GLU A 1 95 ? -24.575 -2.043 17.264 1.00 88.81 95 GLU A O 1
ATOM 772 N N . ILE A 1 96 ? -23.604 -1.066 15.494 1.00 88.44 96 ILE A N 1
ATOM 773 C CA . ILE A 1 96 ? -22.956 0.006 16.274 1.00 88.44 96 ILE A CA 1
ATOM 774 C C . ILE A 1 96 ? -24.018 0.882 16.943 1.00 88.44 96 ILE A C 1
ATOM 776 O O . ILE A 1 96 ? -23.952 1.110 18.141 1.00 88.44 96 ILE A O 1
ATOM 780 N N . ALA A 1 97 ? -25.041 1.312 16.199 1.00 87.56 97 ALA A N 1
ATOM 781 C CA . ALA A 1 97 ? -26.112 2.134 16.757 1.00 87.56 97 ALA A CA 1
ATOM 782 C C . ALA A 1 97 ? -26.975 1.390 17.793 1.00 87.56 97 ALA A C 1
ATOM 784 O O . ALA A 1 97 ? -27.641 2.028 18.609 1.00 87.56 97 ALA A O 1
ATOM 785 N N . ALA A 1 98 ? -27.042 0.058 17.736 1.00 85.75 98 ALA A N 1
ATOM 786 C CA . ALA A 1 98 ? -27.672 -0.748 18.778 1.00 85.75 98 ALA A CA 1
ATOM 787 C C . ALA A 1 98 ? -26.803 -0.795 20.045 1.00 85.75 98 ALA A C 1
ATOM 789 O O . ALA A 1 98 ? -27.310 -0.494 21.120 1.00 85.75 98 ALA A O 1
ATOM 790 N N . LEU A 1 99 ? -25.500 -1.057 19.907 1.00 84.38 99 LEU A N 1
ATOM 791 C CA . LEU A 1 99 ? -24.556 -1.071 21.030 1.00 84.38 99 LEU A CA 1
ATOM 792 C C . LEU A 1 99 ? -24.434 0.294 21.707 1.00 84.38 99 LEU A C 1
ATOM 794 O O . LEU A 1 99 ? -24.534 0.363 22.923 1.00 84.38 99 LEU A O 1
ATOM 798 N N . ASP A 1 100 ? -24.326 1.383 20.944 1.00 85.75 100 ASP A N 1
ATOM 799 C CA . ASP A 1 100 ? -24.272 2.738 21.505 1.00 85.75 100 ASP A CA 1
ATOM 800 C C . ASP A 1 100 ? -25.549 3.058 22.315 1.00 85.75 100 ASP A C 1
ATOM 802 O O . ASP A 1 100 ? -25.495 3.744 23.337 1.00 85.75 100 ASP A O 1
ATOM 806 N N . ARG A 1 101 ? -26.716 2.544 21.885 1.00 84.81 101 ARG A N 1
ATOM 807 C CA . ARG A 1 101 ? -27.985 2.680 22.624 1.00 84.81 101 ARG A CA 1
ATOM 808 C C . ARG A 1 101 ? -28.002 1.839 23.900 1.00 84.81 101 ARG A C 1
ATOM 810 O O . ARG A 1 101 ? -28.452 2.337 24.930 1.00 84.81 101 ARG A O 1
ATOM 817 N N . GLU A 1 102 ? -27.528 0.598 23.840 1.00 85.25 102 GLU A N 1
ATOM 818 C CA . GLU A 1 102 ? -27.416 -0.281 25.011 1.00 85.25 102 GLU A CA 1
ATOM 819 C C . GLU A 1 102 ? -26.416 0.271 26.037 1.00 85.25 102 GLU A C 1
ATOM 821 O O . GLU A 1 102 ? -26.737 0.350 27.224 1.00 85.25 102 GLU A O 1
ATOM 826 N N . GLU A 1 103 ? -25.248 0.739 25.592 1.00 85.12 103 GLU A N 1
ATOM 827 C CA . GLU A 1 103 ? -24.237 1.382 26.437 1.00 85.12 103 GLU A CA 1
ATOM 828 C C . GLU A 1 103 ? -24.785 2.654 27.101 1.00 85.12 103 GLU A C 1
ATOM 830 O O . GLU A 1 103 ? -24.581 2.861 28.299 1.00 85.12 103 GLU A O 1
ATOM 835 N N . ALA A 1 104 ? -25.548 3.478 26.373 1.00 83.88 104 ALA A N 1
ATOM 836 C CA . ALA A 1 104 ? -26.195 4.662 26.939 1.00 83.88 104 ALA A CA 1
ATOM 837 C C . ALA A 1 104 ? -27.255 4.313 28.005 1.00 83.88 104 ALA A C 1
ATOM 839 O O . ALA A 1 104 ? -27.319 4.977 29.044 1.00 83.88 104 ALA A O 1
ATOM 840 N N . MET A 1 105 ? -28.064 3.266 27.789 1.00 80.75 105 MET A N 1
ATOM 841 C CA . MET A 1 105 ? -29.035 2.786 28.785 1.00 80.75 105 MET A CA 1
ATOM 842 C C . MET A 1 105 ? -28.343 2.219 30.034 1.00 80.75 105 MET A C 1
ATOM 844 O O . MET A 1 105 ? -28.763 2.515 31.155 1.00 80.75 105 MET A O 1
ATOM 848 N N . ALA A 1 106 ? -27.260 1.458 29.857 1.00 81.19 106 ALA A N 1
ATOM 849 C CA . ALA A 1 106 ? -26.472 0.912 30.959 1.00 81.19 106 ALA A CA 1
ATOM 850 C C . ALA A 1 106 ? -25.790 2.019 31.785 1.00 81.19 106 ALA A C 1
ATOM 852 O O . ALA A 1 106 ? -25.826 1.983 33.016 1.00 81.19 106 ALA A O 1
ATOM 853 N N . ALA A 1 107 ? -25.233 3.043 31.129 1.00 81.31 107 ALA A N 1
ATOM 854 C CA . ALA A 1 107 ? -24.645 4.196 31.806 1.00 81.31 107 ALA A CA 1
ATOM 855 C C . ALA A 1 107 ? -25.686 4.970 32.637 1.00 81.31 107 ALA A C 1
ATOM 857 O O . ALA A 1 107 ? -25.418 5.325 33.786 1.00 81.31 107 ALA A O 1
ATOM 858 N N . ALA A 1 108 ? -26.894 5.179 32.102 1.00 79.69 108 ALA A N 1
ATOM 859 C CA . ALA A 1 108 ? -27.979 5.840 32.828 1.00 79.69 108 ALA A CA 1
ATOM 860 C C . ALA A 1 108 ? -28.393 5.057 34.089 1.00 79.69 108 ALA A C 1
ATOM 862 O O . ALA A 1 108 ? -28.513 5.650 35.165 1.00 79.69 108 ALA A O 1
ATOM 863 N N . ALA A 1 109 ? -28.528 3.730 33.991 1.00 75.12 109 ALA A N 1
ATOM 864 C CA . ALA A 1 109 ? -28.830 2.872 35.137 1.00 75.12 109 ALA A CA 1
ATOM 865 C C . ALA A 1 109 ? -27.738 2.938 36.221 1.00 75.12 109 ALA A C 1
ATOM 867 O O . ALA A 1 109 ? -28.051 3.004 37.411 1.00 75.12 109 ALA A O 1
ATOM 868 N N . HIS A 1 110 ? -26.461 3.001 35.824 1.00 66.12 110 HIS A N 1
ATOM 869 C CA . HIS A 1 110 ? -25.352 3.052 36.777 1.00 66.12 110 HIS A CA 1
ATOM 870 C C . HIS A 1 110 ? -25.316 4.371 37.572 1.00 66.12 110 HIS A C 1
ATOM 872 O O . HIS A 1 110 ? -25.068 4.364 38.778 1.00 66.12 110 HIS A O 1
ATOM 878 N N . THR A 1 111 ? -25.666 5.497 36.939 1.00 69.00 111 THR A N 1
ATOM 879 C CA . THR A 1 111 ? -25.757 6.805 37.623 1.00 69.00 111 THR A CA 1
ATOM 880 C C . THR A 1 111 ? -26.940 6.932 38.593 1.00 69.00 111 THR A C 1
ATOM 882 O O . THR A 1 111 ? -26.907 7.784 39.483 1.00 69.00 111 THR A O 1
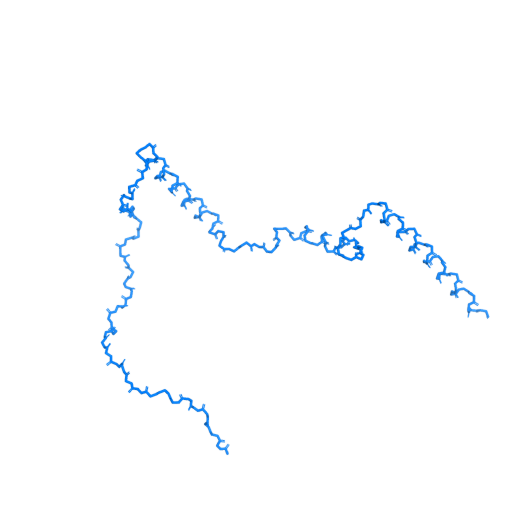ATOM 885 N N . GLY A 1 112 ? -27.980 6.102 38.447 1.00 60.09 112 GLY A N 1
ATOM 886 C CA . GLY A 1 112 ? -29.122 6.058 39.368 1.00 60.09 112 GLY A CA 1
ATOM 887 C C . GLY A 1 112 ? -28.791 5.349 40.683 1.00 60.09 112 GLY A C 1
ATOM 888 O O . GLY A 1 112 ? -29.156 5.831 41.753 1.00 60.09 112 GLY A O 1
ATOM 889 N N . SER A 1 113 ? -28.013 4.264 40.616 1.00 59.19 113 SER A N 1
ATOM 890 C CA . SER A 1 113 ? -27.654 3.449 41.785 1.00 59.19 113 SER A CA 1
ATOM 891 C C . SER A 1 113 ? -26.711 4.126 42.791 1.00 59.19 113 SER A C 1
ATOM 893 O O . SER A 1 113 ? -26.727 3.768 43.968 1.00 59.19 113 SER A O 1
ATOM 895 N N . ASP A 1 114 ? -25.913 5.110 42.366 1.00 59.53 114 ASP A N 1
ATOM 896 C CA . ASP A 1 114 ? -25.010 5.849 43.265 1.00 59.53 114 ASP A CA 1
ATOM 897 C C . ASP A 1 114 ? -25.733 6.925 44.090 1.00 59.53 114 ASP A C 1
ATOM 899 O O . ASP A 1 114 ? -25.254 7.314 45.155 1.00 59.53 114 ASP A O 1
ATOM 903 N N . LYS A 1 115 ? -26.912 7.387 43.649 1.00 59.12 115 LYS A N 1
ATOM 904 C CA . LYS A 1 115 ? -27.707 8.380 44.391 1.00 59.12 115 LYS A CA 1
ATOM 905 C C . LYS A 1 115 ? -28.532 7.764 45.523 1.00 59.12 115 LYS A C 1
ATOM 907 O O . LYS A 1 115 ? -28.796 8.448 46.504 1.00 59.12 115 LYS A O 1
ATOM 912 N N . GLU A 1 116 ? -28.906 6.488 45.418 1.00 59.25 116 GLU A N 1
ATOM 913 C CA . GLU A 1 116 ? -29.730 5.793 46.423 1.00 59.25 116 GLU A CA 1
ATOM 914 C C . GLU A 1 116 ? -28.929 5.246 47.618 1.00 59.25 116 GLU A C 1
ATOM 916 O O . GLU A 1 116 ? -29.517 4.894 48.633 1.00 59.25 116 GLU A O 1
ATOM 921 N N . LYS A 1 117 ? -27.591 5.201 47.544 1.00 55.03 117 LYS A N 1
ATOM 922 C CA . LYS A 1 117 ? -26.723 4.683 48.624 1.00 55.03 117 LYS A CA 1
ATOM 923 C C . LYS A 1 117 ? -26.198 5.744 49.600 1.00 55.03 117 LYS A C 1
ATOM 925 O O . LYS A 1 117 ? -25.442 5.401 50.503 1.00 55.03 117 LYS A O 1
ATOM 930 N N . ILE A 1 118 ? -26.544 7.018 49.400 1.00 57.62 118 ILE A N 1
ATOM 931 C CA . ILE A 1 118 ? -26.040 8.152 50.201 1.00 57.62 118 ILE A CA 1
ATOM 932 C C . ILE A 1 118 ? -27.045 8.599 51.289 1.00 57.62 118 ILE A C 1
ATOM 934 O O . ILE A 1 118 ? -26.733 9.498 52.067 1.00 57.62 118 ILE A O 1
ATOM 938 N N . VAL A 1 119 ? -28.219 7.964 51.400 1.00 53.28 119 VAL A N 1
ATOM 939 C CA . VAL A 1 119 ? -29.210 8.253 52.460 1.00 53.28 119 VAL A CA 1
ATOM 940 C C . VAL A 1 119 ? -29.168 7.200 53.558 1.00 53.28 119 VAL A C 1
ATOM 942 O O . VAL A 1 119 ? -29.196 5.999 53.212 1.00 53.28 119 VAL A O 1
#

pLDDT: mean 75.37, std 18.99, range [44.59, 98.44]

Organism: NCBI:txid157072

Secondary structure (DSSP, 8-state):
---------------S---------S--SS----------TTTHHHHHHHHHHHHHHHHHH----S--S-S-HHHHHHHHHS-B-TTSPBPPHHHHHHHHHHHHHHHHHHHHHTTTT--

Radius of gyration: 34.05 Å; chains: 1; bounding box: 74×41×84 Å